Protein AF-A0A959KFU2-F1 (afdb_monomer_lite)

Sequence (77 aa):
KKIKQSVSGNGNASKEQVAAMLQTILGVQWQQDSFDATDALAAALCHYYQSSNPLAGSGKRHSDWSSFLKENPDRQV

pLDDT: mean 87.47, std 8.09, range [64.88, 95.56]

Radius of gyration: 17.15 Å; chains: 1; bounding box: 37×26×47 Å

Structure (mmCIF, N/CA/C/O backbone):
data_AF-A0A959KFU2-F1
#
_entry.id   AF-A0A959KFU2-F1
#
loop_
_atom_site.group_PDB
_atom_site.id
_atom_site.type_symbol
_atom_site.label_atom_id
_atom_site.label_alt_id
_atom_site.label_comp_id
_atom_site.label_asym_id
_atom_site.label_entity_id
_atom_site.label_seq_id
_atom_site.pdbx_PDB_ins_code
_atom_site.Cartn_x
_atom_site.Cartn_y
_atom_site.Cartn_z
_atom_site.occupancy
_atom_site.B_iso_or_equiv
_atom_site.auth_seq_id
_atom_site.auth_comp_id
_atom_site.auth_asym_id
_atom_site.auth_atom_id
_atom_site.pdbx_PDB_model_num
ATOM 1 N N . LYS A 1 1 ? 7.990 0.853 6.397 1.00 76.06 1 LYS A N 1
ATOM 2 C CA . LYS A 1 1 ? 7.844 1.901 5.347 1.00 76.06 1 LYS A CA 1
ATOM 3 C C . LYS A 1 1 ? 7.078 1.418 4.109 1.00 76.06 1 LYS A C 1
ATOM 5 O O . LYS A 1 1 ? 6.205 2.145 3.665 1.00 76.06 1 LYS A O 1
ATOM 10 N N . LYS A 1 2 ? 7.340 0.209 3.581 1.00 89.19 2 LYS A N 1
ATOM 11 C CA . LYS A 1 2 ? 6.664 -0.331 2.378 1.00 89.19 2 LYS A CA 1
ATOM 12 C C . LYS A 1 2 ? 5.132 -0.323 2.441 1.00 89.19 2 LYS A C 1
ATOM 14 O O . LYS A 1 2 ? 4.513 0.126 1.494 1.00 89.19 2 LYS A O 1
ATOM 19 N N . ILE A 1 3 ? 4.545 -0.750 3.562 1.00 90.56 3 ILE A N 1
ATOM 20 C CA . ILE A 1 3 ? 3.083 -0.756 3.751 1.00 90.56 3 ILE A CA 1
ATOM 21 C C . ILE A 1 3 ? 2.511 0.658 3.592 1.00 90.56 3 ILE A C 1
ATOM 23 O O . ILE A 1 3 ? 1.657 0.880 2.745 1.00 90.56 3 ILE A O 1
ATOM 27 N N . LYS A 1 4 ? 3.064 1.635 4.323 1.00 93.06 4 LYS A N 1
ATOM 28 C CA . LYS A 1 4 ? 2.667 3.048 4.216 1.00 93.06 4 LYS A CA 1
ATOM 29 C C . LYS A 1 4 ? 2.782 3.560 2.777 1.00 93.06 4 LYS A C 1
ATOM 31 O O . LYS A 1 4 ? 1.807 4.048 2.231 1.00 93.06 4 LYS A O 1
ATOM 36 N N . GLN A 1 5 ? 3.930 3.344 2.133 1.00 93.75 5 GLN A N 1
ATOM 37 C CA . GLN A 1 5 ? 4.152 3.729 0.735 1.00 93.75 5 GLN A CA 1
ATOM 38 C C . GLN A 1 5 ? 3.134 3.094 -0.222 1.00 93.75 5 GLN A C 1
ATOM 40 O O . GLN A 1 5 ? 2.661 3.757 -1.136 1.00 93.75 5 GLN A O 1
ATOM 45 N N . SER A 1 6 ? 2.811 1.818 -0.017 1.00 92.62 6 SER A N 1
ATOM 46 C CA . SER A 1 6 ? 1.907 1.060 -0.878 1.00 92.62 6 SER A CA 1
ATOM 47 C C . SER A 1 6 ? 0.457 1.527 -0.783 1.00 92.62 6 SER A C 1
ATOM 49 O O . SER A 1 6 ? -0.293 1.319 -1.728 1.00 92.62 6 SER A O 1
ATOM 51 N N . VAL A 1 7 ? 0.059 2.101 0.352 1.00 93.44 7 VAL A N 1
ATOM 52 C CA . VAL A 1 7 ? -1.323 2.523 0.607 1.00 93.44 7 VAL A CA 1
ATOM 53 C C . VAL A 1 7 ? -1.507 4.021 0.366 1.00 93.44 7 VAL A C 1
ATOM 55 O O . VAL A 1 7 ? -2.473 4.424 -0.267 1.00 93.44 7 VAL A O 1
ATOM 58 N N . SER A 1 8 ? -0.590 4.857 0.859 1.00 94.19 8 SER A N 1
ATOM 59 C CA . SER A 1 8 ? -0.719 6.321 0.815 1.00 94.19 8 SER A CA 1
ATOM 60 C C . SER A 1 8 ? 0.207 7.010 -0.187 1.00 94.19 8 SER A C 1
ATOM 62 O O . SER A 1 8 ? 0.178 8.231 -0.302 1.00 94.19 8 SER A O 1
ATOM 64 N N . GLY A 1 9 ? 1.099 6.274 -0.858 1.00 92.19 9 GLY A N 1
ATOM 65 C CA . GLY A 1 9 ? 2.138 6.868 -1.706 1.00 92.19 9 GLY A CA 1
ATOM 66 C C . GLY A 1 9 ? 3.249 7.587 -0.928 1.00 92.19 9 GLY A C 1
ATOM 67 O O . GLY A 1 9 ? 4.171 8.121 -1.544 1.00 92.19 9 GLY A O 1
ATOM 68 N N . ASN A 1 10 ? 3.208 7.575 0.411 1.00 92.62 10 ASN A N 1
ATOM 69 C CA . ASN A 1 10 ? 4.208 8.200 1.269 1.00 92.62 10 ASN A CA 1
ATOM 70 C C . ASN A 1 10 ? 4.632 7.256 2.404 1.00 92.62 10 ASN A C 1
ATOM 72 O O . ASN A 1 10 ? 3.887 6.989 3.350 1.00 92.62 10 ASN A O 1
ATOM 76 N N . GLY A 1 11 ? 5.882 6.791 2.359 1.00 92.62 11 GLY A N 1
ATOM 77 C CA . GLY A 1 11 ? 6.476 5.923 3.379 1.00 92.62 11 GLY A CA 1
ATOM 78 C C . GLY A 1 11 ? 6.512 6.504 4.802 1.00 92.62 11 GLY A C 1
ATOM 79 O O . GLY A 1 11 ? 6.704 5.733 5.749 1.00 92.62 11 GLY A O 1
ATOM 80 N N . ASN A 1 12 ? 6.307 7.816 4.953 1.00 94.12 12 ASN A N 1
ATOM 81 C CA . ASN A 1 12 ? 6.287 8.539 6.225 1.00 94.12 12 ASN A CA 1
ATOM 82 C C . ASN A 1 12 ? 4.871 8.920 6.702 1.00 94.12 12 ASN A C 1
ATOM 84 O O . ASN A 1 12 ? 4.754 9.622 7.701 1.00 94.12 12 ASN A O 1
ATOM 88 N N . ALA A 1 13 ? 3.806 8.458 6.038 1.00 92.94 13 ALA A N 1
ATOM 89 C CA . ALA A 1 13 ? 2.431 8.776 6.431 1.00 92.94 13 ALA A CA 1
ATOM 90 C C . ALA A 1 13 ? 2.093 8.355 7.878 1.00 92.94 13 ALA A C 1
ATOM 92 O O . ALA A 1 13 ? 2.633 7.370 8.402 1.00 92.94 13 ALA A O 1
ATOM 93 N N . SER A 1 14 ? 1.187 9.090 8.524 1.00 91.94 14 SER A N 1
ATOM 94 C CA . SER A 1 14 ? 0.669 8.759 9.857 1.00 91.94 14 SER A CA 1
ATOM 95 C C . SER A 1 14 ? -0.298 7.562 9.810 1.00 91.94 14 SER A C 1
ATOM 97 O O . SER A 1 14 ? -0.715 7.137 8.729 1.00 91.94 14 SER A O 1
ATOM 99 N N . LYS A 1 15 ? -0.640 6.973 10.965 1.00 88.12 15 LYS A N 1
ATOM 100 C CA . LYS A 1 15 ? -1.584 5.837 11.010 1.00 88.12 15 LYS A CA 1
ATOM 101 C C . LYS A 1 15 ? -2.988 6.264 10.577 1.00 88.12 15 LYS A C 1
ATOM 103 O O . LYS A 1 15 ? -3.658 5.538 9.852 1.00 88.12 15 LYS A O 1
ATOM 108 N N . GLU A 1 16 ? -3.379 7.477 10.938 1.00 90.38 16 GLU A N 1
ATOM 109 C CA . GLU A 1 16 ? -4.656 8.103 10.597 1.00 90.38 16 GLU A CA 1
ATOM 110 C C . GLU A 1 16 ? -4.752 8.344 9.088 1.00 90.38 16 GLU A C 1
ATOM 112 O O . GLU A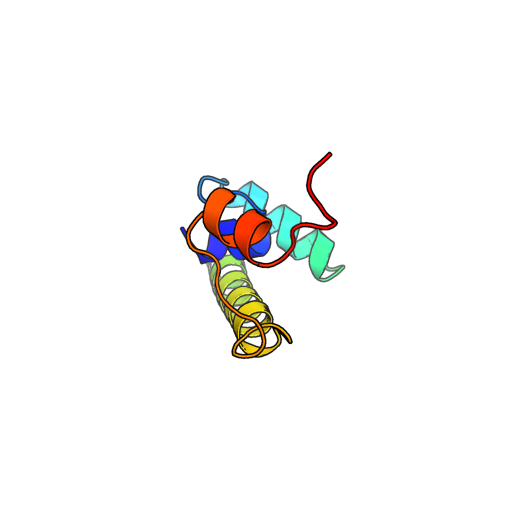 1 16 ? -5.775 8.048 8.475 1.00 90.38 16 GLU A O 1
ATOM 117 N N . GLN A 1 17 ? -3.660 8.806 8.467 1.00 92.25 17 GLN A N 1
ATOM 118 C CA . GLN A 1 17 ? -3.583 8.962 7.014 1.00 92.25 17 GLN A CA 1
ATOM 119 C C . GLN A 1 17 ? -3.714 7.616 6.297 1.00 92.25 17 GLN A C 1
ATOM 121 O O . GLN A 1 17 ? -4.445 7.516 5.316 1.00 92.25 17 GLN A O 1
ATOM 126 N N . VAL A 1 18 ? -3.051 6.564 6.789 1.00 92.38 18 VAL A N 1
ATOM 127 C CA . VAL A 1 18 ? -3.193 5.212 6.223 1.00 92.38 18 VAL A CA 1
ATOM 128 C C . VAL A 1 18 ? -4.633 4.712 6.374 1.00 92.38 18 VAL A C 1
ATOM 130 O O . VAL A 1 18 ? -5.200 4.222 5.402 1.00 92.38 18 VAL A O 1
ATOM 133 N N . ALA A 1 19 ? -5.255 4.894 7.540 1.00 91.56 19 ALA A N 1
ATOM 134 C CA . ALA A 1 19 ? -6.642 4.502 7.782 1.00 91.56 19 ALA A CA 1
ATOM 135 C C . ALA A 1 19 ? -7.627 5.220 6.844 1.00 91.56 19 ALA A C 1
ATOM 137 O O . ALA A 1 19 ? -8.506 4.582 6.270 1.00 91.56 19 ALA A O 1
ATOM 138 N N . ALA A 1 20 ? -7.472 6.534 6.658 1.00 92.00 20 ALA A N 1
ATOM 139 C CA . ALA A 1 20 ? -8.309 7.318 5.750 1.00 92.00 20 ALA A CA 1
ATOM 140 C C . ALA A 1 20 ? -8.148 6.871 4.286 1.00 92.00 20 ALA A C 1
ATOM 142 O O . ALA A 1 20 ? -9.131 6.742 3.552 1.00 92.00 20 ALA A O 1
ATOM 143 N N . MET A 1 21 ? -6.914 6.570 3.869 1.00 95.00 21 MET A N 1
ATOM 144 C CA . MET A 1 21 ? -6.642 6.036 2.533 1.00 95.00 21 MET A CA 1
ATOM 145 C C . MET A 1 21 ? -7.293 4.669 2.323 1.00 95.00 21 MET A C 1
ATOM 147 O O . MET A 1 21 ? -7.910 4.449 1.288 1.00 95.00 21 MET A O 1
ATOM 151 N N . LEU A 1 22 ? -7.218 3.765 3.300 1.00 93.50 22 LEU A N 1
ATOM 152 C CA . LEU A 1 22 ? -7.839 2.443 3.187 1.00 93.50 22 LEU A CA 1
ATOM 153 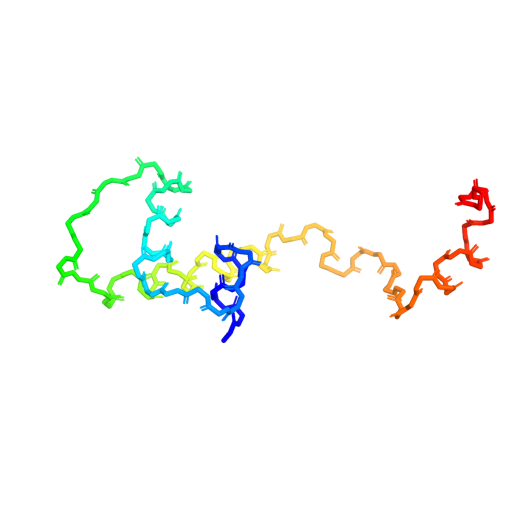C C . LEU A 1 22 ? -9.366 2.517 3.088 1.00 93.50 22 LEU A C 1
ATOM 155 O O . LEU A 1 22 ? -9.943 1.797 2.278 1.00 93.50 22 LEU A O 1
ATOM 159 N N . GLN A 1 23 ? -10.006 3.422 3.834 1.00 92.69 23 GLN A N 1
ATOM 160 C CA . GLN A 1 23 ? -11.444 3.694 3.696 1.00 92.69 23 GLN A CA 1
ATOM 161 C C . GLN A 1 23 ? -11.799 4.172 2.284 1.00 92.69 23 GLN A C 1
ATOM 163 O O . GLN A 1 23 ? -12.773 3.711 1.695 1.00 92.69 23 GLN A O 1
ATOM 168 N N . THR A 1 24 ? -10.967 5.047 1.713 1.00 94.12 24 THR A N 1
ATOM 169 C CA . THR A 1 24 ? -11.162 5.584 0.359 1.00 94.12 24 THR A CA 1
ATOM 170 C C . THR A 1 24 ? -10.986 4.500 -0.706 1.00 94.12 24 THR A C 1
ATOM 172 O O . THR A 1 24 ? -11.793 4.399 -1.623 1.00 94.12 24 THR A O 1
ATOM 175 N N . ILE A 1 25 ? -9.951 3.665 -0.573 1.00 94.50 25 ILE A N 1
ATOM 1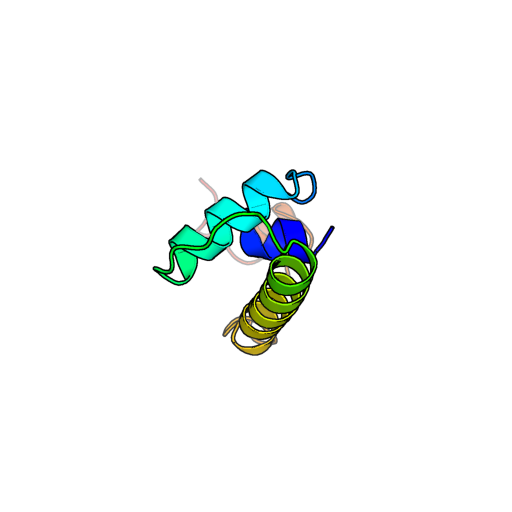76 C CA . ILE A 1 25 ? -9.626 2.597 -1.529 1.00 94.50 25 ILE A CA 1
ATOM 177 C C . ILE A 1 25 ? -10.686 1.491 -1.516 1.00 94.50 25 ILE A C 1
ATOM 179 O O . ILE A 1 25 ? -11.043 0.974 -2.571 1.00 94.50 25 ILE A O 1
ATOM 183 N N . LEU A 1 26 ? -11.168 1.109 -0.332 1.00 92.50 26 LEU A N 1
ATOM 184 C CA . LEU A 1 26 ? -12.111 0.001 -0.176 1.00 92.50 26 LEU A CA 1
ATOM 185 C C . LEU A 1 26 ? -13.582 0.434 -0.181 1.00 92.50 26 LEU A C 1
ATOM 187 O O . LEU A 1 26 ? -14.456 -0.427 -0.192 1.00 92.50 26 LEU A O 1
ATOM 191 N N . GLY A 1 27 ? -13.869 1.738 -0.166 1.00 93.12 27 GLY A N 1
ATOM 192 C CA . GLY A 1 27 ? -15.238 2.256 -0.134 1.00 93.12 27 GLY A CA 1
ATOM 193 C C . GLY A 1 27 ? -15.990 1.919 1.157 1.00 93.12 27 GLY A C 1
ATOM 194 O O . GLY A 1 27 ? -17.215 1.829 1.152 1.00 93.12 27 GLY A O 1
ATOM 195 N N . VAL A 1 28 ? -15.269 1.707 2.258 1.00 88.56 28 VAL A N 1
ATOM 196 C CA . VAL A 1 28 ? -15.832 1.341 3.565 1.00 88.56 28 VAL A CA 1
ATOM 197 C C . VAL A 1 28 ? -15.642 2.474 4.561 1.00 88.56 28 VAL A C 1
ATOM 199 O O . VAL A 1 28 ? -14.695 3.250 4.462 1.00 88.56 28 VAL A O 1
ATOM 202 N N . GLN A 1 29 ? -16.546 2.561 5.530 1.00 84.81 29 GLN A N 1
ATOM 203 C CA . GLN A 1 29 ? -16.462 3.502 6.643 1.00 84.81 29 GLN A CA 1
ATOM 204 C C . GLN A 1 29 ? -16.273 2.703 7.929 1.00 84.81 29 GLN A C 1
ATOM 206 O O . GLN A 1 29 ? -17.018 1.755 8.179 1.00 84.81 29 GLN A O 1
ATOM 211 N N . TRP A 1 30 ? -15.289 3.073 8.743 1.00 81.62 30 TRP A N 1
ATOM 212 C CA . TRP A 1 30 ? -15.098 2.491 10.071 1.00 81.62 30 TRP A CA 1
ATOM 213 C C . TRP A 1 30 ? -14.767 3.574 11.093 1.00 81.62 30 TRP A C 1
ATOM 215 O O . TRP A 1 30 ? -14.121 4.576 10.782 1.00 81.62 30 TRP A O 1
ATOM 225 N N . GLN A 1 31 ? -15.186 3.358 12.338 1.00 73.06 31 GLN A N 1
ATOM 226 C CA . GLN A 1 31 ? -14.689 4.147 13.459 1.00 73.06 31 GLN A CA 1
ATOM 227 C C . GLN A 1 31 ? -13.233 3.765 13.734 1.00 73.06 31 GLN A C 1
ATOM 229 O O . GLN A 1 31 ? -12.864 2.593 13.664 1.00 73.06 31 GLN A O 1
ATOM 234 N N . GLN A 1 32 ? -12.389 4.763 14.013 1.00 65.25 32 GLN A N 1
ATOM 235 C CA . GLN A 1 32 ? -10.939 4.607 14.209 1.00 65.25 32 GLN A CA 1
ATOM 236 C C . GLN A 1 32 ? -10.551 3.843 15.491 1.00 65.25 32 GLN A C 1
ATOM 238 O O . GLN A 1 32 ? -9.409 3.913 15.936 1.00 65.25 32 GLN A O 1
ATOM 243 N N . ASP A 1 33 ? -11.470 3.084 16.079 1.00 64.88 33 ASP A N 1
ATOM 244 C CA . ASP A 1 33 ? -11.293 2.485 17.398 1.00 64.88 33 ASP A CA 1
ATOM 245 C C . ASP A 1 33 ? -10.377 1.247 17.355 1.00 64.88 33 ASP A C 1
ATOM 247 O O . ASP A 1 33 ? -9.844 0.836 18.384 1.00 64.88 33 ASP A O 1
ATOM 251 N N . SER A 1 34 ? -10.137 0.664 16.168 1.00 69.31 34 SER A N 1
ATOM 252 C CA . SER A 1 34 ? -9.255 -0.500 15.993 1.00 69.31 34 SER A CA 1
ATOM 253 C C . SER A 1 34 ? -8.149 -0.266 14.957 1.00 69.31 34 SER A C 1
ATOM 255 O O . SER A 1 34 ? -8.294 -0.515 13.754 1.00 69.31 34 SER A O 1
ATOM 257 N N . PHE A 1 35 ? -6.988 0.179 15.441 1.00 75.94 35 PHE A N 1
ATOM 258 C CA . PHE A 1 35 ? -5.788 0.328 14.614 1.00 75.94 35 PHE A CA 1
ATOM 259 C C . PHE A 1 35 ? -5.186 -1.014 14.175 1.00 75.94 35 PHE A C 1
ATOM 261 O O . PHE A 1 35 ? -4.611 -1.080 13.091 1.00 75.94 35 PHE A O 1
ATOM 268 N N . ASP A 1 36 ? -5.367 -2.088 14.947 1.00 83.81 36 ASP A N 1
ATOM 269 C CA . ASP A 1 36 ? -4.841 -3.415 14.597 1.00 83.81 36 ASP A CA 1
ATOM 270 C C . ASP A 1 36 ? -5.524 -3.990 13.349 1.00 83.81 36 ASP A C 1
ATOM 272 O O . ASP A 1 36 ? -4.860 -4.519 12.455 1.00 83.81 36 ASP A O 1
ATOM 276 N N . ALA A 1 37 ? -6.846 -3.817 13.235 1.00 86.75 37 ALA A N 1
ATOM 277 C CA . ALA A 1 37 ? -7.594 -4.205 12.041 1.00 86.75 37 ALA A CA 1
ATOM 278 C C . ALA A 1 37 ? -7.131 -3.415 10.805 1.00 86.75 37 ALA A C 1
ATOM 280 O O . ALA A 1 37 ? -6.963 -3.979 9.722 1.00 86.75 37 ALA A O 1
ATOM 281 N N . THR A 1 38 ? -6.860 -2.117 10.983 1.00 88.50 38 THR A N 1
ATOM 282 C CA . THR A 1 38 ? -6.329 -1.250 9.923 1.00 88.50 38 THR A CA 1
ATOM 283 C C . THR A 1 38 ? -4.941 -1.710 9.471 1.00 88.50 38 THR A C 1
ATOM 285 O O . THR A 1 38 ? -4.690 -1.799 8.270 1.00 88.50 38 THR A O 1
ATOM 288 N N . ASP A 1 39 ? -4.046 -2.043 10.407 1.00 89.06 39 ASP A N 1
ATOM 289 C CA . ASP A 1 39 ? -2.684 -2.500 10.106 1.00 89.06 39 ASP A CA 1
ATOM 290 C C . ASP A 1 39 ? -2.696 -3.863 9.375 1.00 89.06 39 ASP A C 1
ATOM 292 O O . ASP A 1 39 ? -1.969 -4.045 8.390 1.00 89.06 39 ASP A O 1
ATOM 296 N N . ALA A 1 40 ? -3.572 -4.794 9.778 1.00 91.50 40 ALA A N 1
ATOM 297 C CA . ALA A 1 40 ? -3.761 -6.077 9.094 1.00 91.50 40 ALA A CA 1
ATOM 298 C C . ALA A 1 40 ? -4.260 -5.894 7.651 1.00 91.50 40 ALA A C 1
ATOM 300 O O . ALA A 1 40 ? -3.730 -6.492 6.709 1.00 91.50 40 ALA A O 1
ATOM 301 N N . LEU A 1 41 ? -5.242 -5.016 7.460 1.00 92.56 41 LEU A N 1
ATOM 302 C CA . LEU A 1 41 ? -5.807 -4.727 6.151 1.00 92.56 41 LEU A CA 1
ATOM 303 C C . LEU A 1 41 ? -4.813 -3.972 5.251 1.00 92.56 41 LEU A C 1
ATOM 305 O O . LEU A 1 41 ? -4.693 -4.284 4.065 1.00 92.56 41 LEU A O 1
ATOM 309 N N . ALA A 1 42 ? -4.016 -3.060 5.816 1.00 93.69 42 ALA A N 1
ATOM 310 C CA . ALA A 1 42 ? -2.915 -2.406 5.114 1.00 93.69 42 ALA A CA 1
ATOM 311 C C . ALA A 1 42 ? -1.880 -3.422 4.608 1.00 93.69 42 ALA A C 1
ATOM 313 O O . ALA A 1 42 ? -1.397 -3.315 3.478 1.00 93.69 42 ALA A O 1
ATOM 314 N N . ALA A 1 43 ? -1.532 -4.415 5.434 1.00 94.81 43 ALA A N 1
ATOM 315 C CA . ALA A 1 43 ? -0.604 -5.475 5.058 1.00 94.81 43 ALA A CA 1
ATOM 316 C C . ALA A 1 43 ? -1.172 -6.357 3.933 1.00 94.81 43 ALA A C 1
ATOM 318 O O . ALA A 1 43 ? -0.465 -6.618 2.957 1.00 94.81 43 ALA A O 1
ATOM 319 N N . ALA A 1 44 ? -2.446 -6.749 4.029 1.00 95.56 44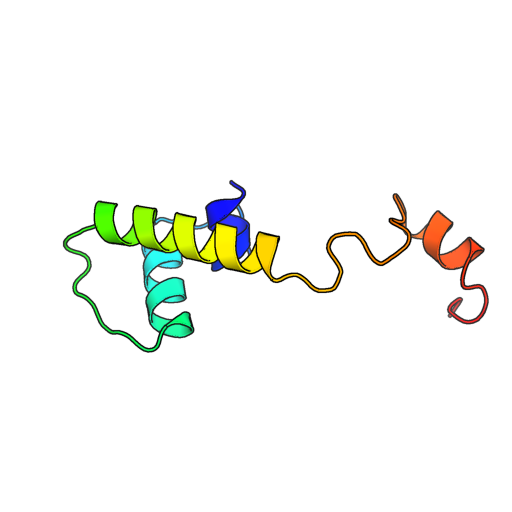 ALA A N 1
ATOM 320 C CA . ALA A 1 44 ? -3.130 -7.527 2.998 1.00 95.56 44 ALA A CA 1
ATOM 321 C C . ALA A 1 44 ? -3.187 -6.776 1.657 1.00 95.56 44 ALA A C 1
ATOM 323 O O . ALA A 1 44 ? -2.802 -7.327 0.626 1.00 95.56 44 ALA A O 1
ATOM 324 N N . LEU A 1 45 ? -3.573 -5.496 1.670 1.00 94.75 45 LEU A N 1
ATOM 325 C CA . LEU A 1 45 ? -3.628 -4.668 0.464 1.00 94.75 45 LEU A CA 1
ATOM 326 C C . LEU A 1 45 ? -2.236 -4.451 -0.150 1.00 94.75 45 LEU A C 1
ATOM 328 O O . LEU A 1 45 ? -2.057 -4.553 -1.362 1.00 94.75 45 LEU A O 1
ATOM 332 N N . CYS A 1 46 ? -1.225 -4.213 0.687 1.00 95.38 46 CYS A N 1
ATOM 333 C CA . CYS A 1 46 ? 0.169 -4.104 0.259 1.00 95.38 46 CYS A CA 1
ATOM 334 C C . CYS A 1 46 ? 0.663 -5.394 -0.418 1.00 95.38 46 CYS A C 1
ATOM 336 O O . CYS A 1 46 ? 1.395 -5.341 -1.410 1.00 95.38 46 CYS A O 1
ATOM 338 N N . HIS A 1 47 ? 0.275 -6.562 0.102 1.00 94.75 47 HIS A N 1
ATOM 339 C CA . HIS A 1 47 ? 0.590 -7.846 -0.519 1.00 94.75 47 HIS A CA 1
ATOM 340 C C . HIS A 1 47 ? -0.158 -8.036 -1.843 1.00 94.75 47 HIS A C 1
ATOM 342 O O . HIS A 1 47 ? 0.454 -8.443 -2.832 1.00 94.75 47 HIS A O 1
ATOM 348 N N . TYR A 1 48 ? -1.445 -7.681 -1.890 1.00 94.50 48 TYR A N 1
ATOM 349 C CA . TYR A 1 48 ? -2.242 -7.706 -3.114 1.00 94.50 48 TYR A CA 1
ATOM 350 C C . TYR A 1 48 ? -1.590 -6.865 -4.217 1.00 94.50 48 TYR A C 1
ATOM 352 O O . TYR A 1 48 ? -1.246 -7.414 -5.253 1.00 94.50 48 TYR A O 1
ATOM 360 N N . TYR A 1 49 ? -1.271 -5.590 -3.974 1.00 92.81 49 TYR A N 1
ATOM 361 C CA . TYR A 1 49 ? -0.621 -4.746 -4.987 1.00 92.81 49 TYR A CA 1
ATOM 362 C C . TYR A 1 49 ? 0.743 -5.261 -5.448 1.00 92.81 49 TYR A C 1
ATOM 364 O O . TYR A 1 49 ? 1.111 -5.066 -6.602 1.00 92.81 49 TYR A O 1
ATOM 372 N N . GLN A 1 50 ? 1.513 -5.911 -4.573 1.00 89.62 50 GLN A N 1
ATOM 373 C CA . GLN A 1 50 ? 2.794 -6.501 -4.966 1.00 89.62 50 GLN A CA 1
ATOM 374 C C . GLN A 1 50 ? 2.622 -7.779 -5.797 1.00 89.62 50 GLN A C 1
ATOM 376 O O . GLN A 1 50 ? 3.404 -7.996 -6.719 1.00 89.62 50 GLN A O 1
ATOM 381 N N . SER A 1 51 ? 1.626 -8.609 -5.479 1.00 90.69 51 SER A N 1
ATOM 382 C CA . SER A 1 51 ? 1.356 -9.876 -6.175 1.00 90.69 51 SER A CA 1
ATOM 383 C C . SER A 1 51 ? 0.576 -9.689 -7.478 1.00 90.69 51 SER A C 1
ATOM 385 O O . SER A 1 51 ? 0.795 -10.434 -8.427 1.00 90.69 51 SER A O 1
ATOM 387 N N . SER A 1 52 ? -0.282 -8.672 -7.557 1.00 89.44 52 SER A N 1
ATOM 388 C CA . SER A 1 52 ? -1.109 -8.360 -8.724 1.00 89.44 52 SER A CA 1
ATOM 389 C C . SER A 1 52 ? -0.451 -7.379 -9.696 1.00 89.44 52 SER A C 1
ATOM 391 O O . SER A 1 52 ? -1.098 -6.945 -10.646 1.00 89.44 52 SER A O 1
ATOM 393 N N . ASN A 1 53 ? 0.793 -6.957 -9.451 1.00 86.50 53 ASN A N 1
ATOM 394 C CA . ASN A 1 53 ? 1.470 -5.993 -10.311 1.00 86.50 53 ASN A CA 1
ATOM 395 C C . ASN A 1 53 ? 1.844 -6.658 -11.654 1.00 86.50 53 ASN A C 1
ATOM 397 O O . ASN A 1 53 ? 2.742 -7.499 -11.667 1.00 86.50 53 ASN A O 1
ATOM 401 N N . PRO A 1 54 ? 1.245 -6.266 -12.796 1.00 84.44 54 PRO A N 1
ATOM 402 C CA . PRO A 1 54 ? 1.533 -6.879 -14.099 1.00 84.44 54 PRO A CA 1
ATOM 403 C C . PRO A 1 54 ? 2.971 -6.618 -14.586 1.00 84.44 54 PRO A C 1
ATOM 405 O O . PRO A 1 54 ? 3.485 -7.318 -15.458 1.00 84.44 54 PRO A O 1
ATOM 408 N N . LEU A 1 55 ? 3.643 -5.627 -13.993 1.00 83.56 55 LEU A N 1
ATOM 409 C CA . LEU A 1 55 ? 5.048 -5.304 -14.243 1.00 83.56 55 LEU A CA 1
ATOM 410 C C . LEU A 1 55 ? 5.999 -6.054 -13.293 1.00 83.56 55 LEU A C 1
ATOM 412 O O . LEU A 1 55 ? 7.220 -5.906 -13.382 1.00 83.56 55 LEU A O 1
ATOM 416 N N . ALA A 1 56 ? 5.481 -6.854 -12.353 1.00 74.38 56 ALA A N 1
ATOM 417 C CA . ALA A 1 56 ? 6.307 -7.686 -11.486 1.00 74.38 56 ALA A CA 1
ATOM 418 C C . ALA A 1 56 ? 6.893 -8.849 -12.299 1.00 74.38 56 ALA A C 1
ATOM 420 O O . ALA A 1 56 ? 6.289 -9.902 -12.452 1.00 74.38 56 ALA A O 1
ATOM 421 N N . GLY A 1 57 ? 8.089 -8.631 -12.846 1.00 71.25 57 GLY A N 1
ATOM 422 C CA . GLY A 1 57 ? 8.826 -9.624 -13.632 1.00 71.25 57 GLY A CA 1
ATOM 423 C C . GLY A 1 57 ? 8.776 -9.400 -15.143 1.00 71.25 57 GLY A C 1
ATOM 424 O O . GLY A 1 57 ? 9.582 -9.996 -15.852 1.00 71.25 57 GLY A O 1
ATOM 425 N N . SER A 1 58 ? 7.913 -8.504 -15.635 1.00 67.69 58 SER A N 1
ATOM 426 C CA . SER A 1 58 ? 7.907 -8.075 -17.036 1.00 67.69 58 SER A CA 1
ATOM 427 C C . SER A 1 58 ? 8.324 -6.603 -17.136 1.00 67.69 58 SER A C 1
ATOM 429 O O . SER A 1 58 ? 7.672 -5.703 -16.612 1.00 67.69 58 SER A O 1
ATOM 431 N N . GLY A 1 59 ? 9.486 -6.365 -17.746 1.00 66.94 59 GLY A N 1
ATOM 432 C CA . GLY A 1 59 ? 10.060 -5.033 -17.937 1.00 66.94 59 GLY A CA 1
ATOM 433 C C . GLY A 1 59 ? 11.525 -4.965 -17.517 1.00 66.94 59 GLY A C 1
ATOM 434 O O . GLY A 1 59 ? 11.894 -5.365 -16.409 1.00 66.94 59 GLY A O 1
ATOM 435 N N . LYS A 1 60 ? 12.378 -4.439 -18.403 1.00 74.62 60 LYS A N 1
ATOM 436 C CA . LYS A 1 60 ? 13.749 -4.080 -18.034 1.00 74.62 60 LYS A CA 1
ATOM 437 C C . LYS A 1 60 ? 13.692 -3.040 -16.921 1.00 74.62 60 LYS A C 1
ATOM 439 O O . LYS A 1 60 ? 13.113 -1.967 -17.078 1.00 74.62 60 LYS A O 1
ATOM 444 N N . ARG A 1 61 ? 14.295 -3.366 -15.780 1.00 78.44 61 AR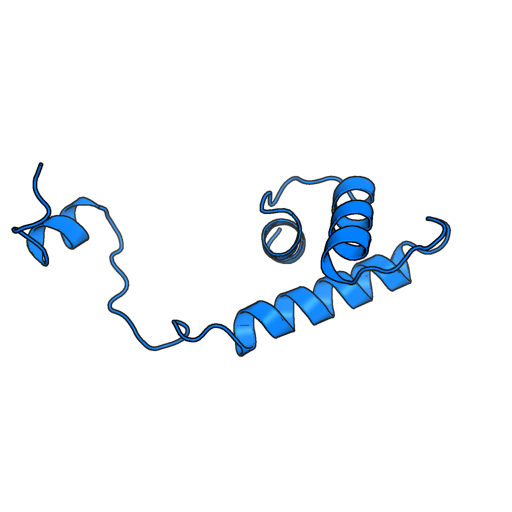G A N 1
ATOM 445 C CA . ARG A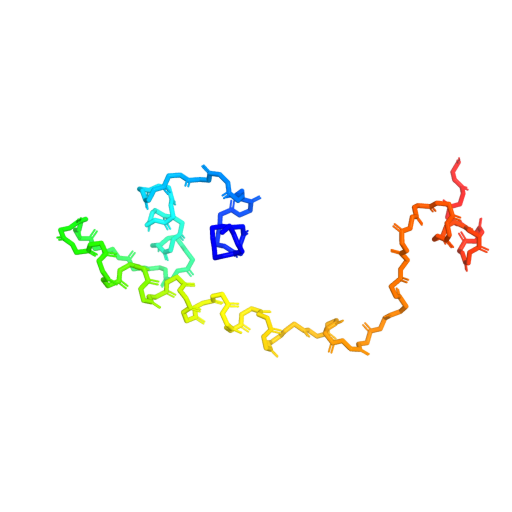 1 61 ? 14.542 -2.378 -14.734 1.00 78.44 61 ARG A CA 1
ATOM 446 C C . ARG A 1 61 ? 15.698 -1.498 -15.176 1.00 78.44 61 ARG A C 1
ATOM 448 O O . ARG A 1 61 ? 16.821 -1.974 -15.291 1.00 78.44 61 ARG A O 1
ATOM 455 N N . HIS A 1 62 ? 15.410 -0.224 -15.379 1.00 83.12 62 HIS A N 1
ATOM 456 C CA . HIS A 1 62 ? 16.435 0.798 -15.514 1.00 83.12 62 HIS A CA 1
ATOM 457 C C . HIS A 1 62 ? 16.809 1.278 -14.114 1.00 83.12 62 HIS A C 1
ATOM 459 O O . HIS A 1 62 ? 15.928 1.599 -13.315 1.00 83.12 62 HIS A O 1
ATOM 465 N N . SER A 1 63 ? 18.103 1.275 -13.800 1.00 85.00 63 SER A N 1
ATOM 466 C CA . SER A 1 63 ? 18.603 1.811 -12.530 1.00 85.00 63 SER A CA 1
ATOM 467 C C . SER A 1 63 ? 18.524 3.333 -12.507 1.00 85.00 63 SER A C 1
ATOM 469 O O . SER A 1 63 ? 18.264 3.913 -11.460 1.00 85.00 63 SER A O 1
ATOM 471 N N . ASP A 1 64 ? 18.690 3.958 -13.678 1.00 88.50 64 ASP A N 1
ATOM 472 C CA . ASP A 1 64 ? 18.854 5.401 -13.825 1.00 88.50 64 ASP A CA 1
ATOM 473 C C . ASP A 1 64 ? 18.199 5.918 -15.106 1.00 88.50 64 ASP A C 1
ATOM 475 O O . ASP A 1 64 ? 18.135 5.219 -16.124 1.00 88.50 64 ASP A O 1
ATOM 479 N N . TRP A 1 65 ? 17.791 7.188 -15.091 1.00 90.19 65 TRP A N 1
ATOM 480 C CA . TRP A 1 65 ? 17.179 7.850 -16.247 1.00 90.19 65 TRP A CA 1
ATOM 481 C C . TRP A 1 65 ? 18.077 7.827 -17.493 1.00 90.19 65 TRP A C 1
ATOM 483 O O . TRP A 1 65 ? 17.604 7.609 -18.606 1.00 90.19 65 TRP A O 1
ATOM 493 N N . SER A 1 66 ? 19.395 7.942 -17.313 1.00 89.62 66 SER A N 1
ATOM 494 C CA . SER A 1 66 ? 20.361 7.862 -18.414 1.00 89.62 66 SER A CA 1
ATOM 495 C C . SER A 1 66 ? 20.366 6.488 -19.092 1.00 89.62 66 SER A C 1
ATOM 497 O O . SER A 1 66 ? 20.453 6.402 -20.316 1.00 89.62 66 SER A O 1
ATOM 499 N N . SER A 1 67 ? 20.236 5.404 -18.315 1.00 90.19 67 SER A N 1
ATOM 500 C CA . SER A 1 67 ? 20.140 4.041 -18.863 1.00 90.19 67 SER A CA 1
ATOM 501 C C . SER A 1 67 ? 18.841 3.839 -19.646 1.00 90.19 67 SER A C 1
ATOM 503 O O . SER A 1 67 ? 18.840 3.184 -20.684 1.00 90.19 67 SER A O 1
ATOM 505 N N . PHE A 1 68 ? 17.759 4.473 -19.190 1.00 90.62 68 PHE A N 1
ATOM 506 C CA . PHE A 1 68 ? 16.476 4.482 -19.875 1.00 90.62 68 PHE A CA 1
ATOM 507 C C . PHE A 1 68 ? 16.554 5.214 -21.229 1.00 90.62 68 PHE A C 1
ATOM 509 O O . PHE A 1 68 ? 16.158 4.649 -22.247 1.00 90.62 68 PHE A O 1
ATOM 516 N N . LEU A 1 69 ? 17.127 6.424 -21.273 1.00 93.00 69 LEU A N 1
ATOM 517 C CA . LEU A 1 69 ? 17.271 7.210 -22.510 1.00 93.00 69 LEU A CA 1
ATOM 518 C C . LEU A 1 69 ? 18.221 6.572 -23.532 1.00 93.00 69 LEU A C 1
ATOM 520 O O . LEU A 1 69 ? 18.019 6.727 -24.733 1.00 93.00 69 LEU A O 1
ATOM 524 N N . LYS A 1 70 ? 19.251 5.845 -23.079 1.00 90.94 70 LYS A N 1
ATOM 525 C CA . LYS A 1 70 ? 20.160 5.112 -23.975 1.00 90.94 70 LYS A CA 1
ATOM 526 C C . LYS A 1 70 ? 19.440 3.994 -24.736 1.00 90.94 70 LYS A C 1
ATOM 528 O O . LYS A 1 70 ? 19.789 3.710 -25.877 1.00 90.94 70 LYS A O 1
ATOM 533 N N . GLU A 1 71 ? 18.462 3.356 -24.100 1.00 88.81 71 GLU A N 1
ATOM 534 C CA . GLU A 1 71 ? 17.674 2.271 -24.694 1.00 88.81 71 GLU A CA 1
ATOM 535 C C . GLU A 1 71 ? 16.425 2.767 -25.439 1.00 88.81 71 GLU A C 1
ATOM 537 O O . GLU A 1 71 ? 15.853 2.011 -26.218 1.00 88.81 71 GLU A O 1
ATOM 542 N N . ASN A 1 72 ? 16.029 4.028 -25.235 1.00 91.25 72 ASN A N 1
ATOM 543 C CA . ASN A 1 72 ? 14.870 4.666 -25.867 1.00 91.25 72 ASN A CA 1
ATOM 544 C C . ASN A 1 72 ? 15.279 6.041 -26.439 1.00 91.25 72 ASN A C 1
ATOM 546 O O . ASN A 1 72 ? 14.899 7.079 -25.884 1.00 91.25 72 ASN A O 1
ATOM 550 N N . PRO A 1 73 ? 16.122 6.079 -27.490 1.00 90.06 73 PRO A N 1
ATOM 551 C CA . PRO A 1 73 ? 16.678 7.325 -28.023 1.00 90.06 73 PRO A CA 1
ATOM 552 C C . PRO A 1 73 ? 15.619 8.260 -28.628 1.00 90.06 73 PRO A C 1
ATOM 554 O O . PRO A 1 73 ? 15.814 9.469 -28.645 1.00 90.06 73 PRO A O 1
ATOM 557 N N . ASP A 1 74 ? 14.478 7.724 -29.059 1.00 93.81 74 ASP A N 1
ATOM 558 C CA . ASP A 1 74 ? 13.296 8.455 -29.537 1.00 93.81 74 ASP A CA 1
ATOM 559 C C . ASP A 1 74 ? 12.602 9.289 -28.446 1.00 93.81 74 ASP A C 1
ATOM 561 O O . ASP A 1 74 ? 11.805 10.174 -28.745 1.00 93.81 74 ASP A O 1
ATOM 565 N N . ARG A 1 75 ? 12.915 9.026 -27.172 1.00 87.88 75 ARG A N 1
ATOM 566 C CA . ARG A 1 75 ? 12.371 9.746 -26.014 1.00 87.88 75 ARG A CA 1
ATOM 567 C C . ARG A 1 75 ? 13.288 10.861 -25.506 1.00 87.88 75 ARG A C 1
ATOM 569 O O . ARG A 1 75 ? 13.020 11.412 -24.436 1.00 87.88 75 ARG A O 1
ATOM 576 N N . GLN A 1 76 ? 14.362 11.177 -26.233 1.00 79.75 76 GLN A N 1
ATOM 577 C CA . GLN A 1 76 ? 15.163 12.374 -25.982 1.00 79.75 76 GLN A CA 1
ATOM 578 C C . GLN A 1 76 ? 14.384 13.595 -26.486 1.00 79.75 76 GLN A C 1
ATOM 580 O O . GLN A 1 76 ? 14.143 13.724 -27.684 1.00 79.75 76 GLN A O 1
ATOM 585 N N . VAL A 1 77 ? 13.946 14.439 -25.547 1.00 71.88 77 VAL A N 1
ATOM 586 C CA . VAL A 1 77 ? 13.299 15.735 -25.812 1.00 71.88 77 VAL A CA 1
ATOM 587 C C . VAL A 1 77 ? 14.351 16.831 -25.793 1.00 71.88 77 VAL A C 1
ATOM 589 O O . VAL A 1 77 ? 15.208 16.775 -24.880 1.00 71.88 77 VAL A O 1
#

Foldseek 3Di:
DLLCCLQQVDPPDDLVSSQVSLCVVVVHDDDPPDSPVSVVVSVVSSVCCQVVPPCNVPDDDDPDPVSVCVVVVVPDD

Secondary structure (DSSP, 8-state):
-HHHHHHHS-TT--HHHHHHHHHHHHT----TT-HHHHHHHHHHHHHHHHHS-TTSSSS---SSHHHHHHH-GGG--